Protein AF-A0A920AN54-F1 (afdb_monomer_lite)

Foldseek 3Di:
DDQDDPVVVVVDVCVVVVHPDDYDVDCVLVVLLCCQQQVVLVVVLVVVCVVVVHDALLVLCVDPPSVVVSVCCQQVPRLVVHPDDPVVSVVVNVVSSVCSNPPD

Sequence (104 aa):
MIEAPESLKNEIPAKTCGLNIVFTNNMEPYRTRKVRILNGAHTSLVPVSYLYGIDKVRESLEDQVVGKFIQNAIFEEICPTLDLPEQELKQFSNAVLEDLEIHT

pLDDT: mean 90.11, std 7.39, range [53.25, 97.62]

Secondary structure (DSSP, 8-state):
-EE--HHHHHHS-TTTTT--PPEES--HHHHHHHIIIIIHHHHHHHHHHHHTT---HHHHHHSTTHHHHHHHIIIIIIGGGS-S-HHHHHHHHHHHHHHHHHH-

Radius of gyration: 16.82 Å; chains: 1; bounding box: 33×20×47 Å

Structure (mmCIF, N/CA/C/O backbone):
data_AF-A0A920AN54-F1
#
_entry.id   AF-A0A920AN54-F1
#
loop_
_atom_site.group_PDB
_atom_site.id
_atom_site.type_symbol
_atom_site.label_atom_id
_atom_site.label_alt_id
_atom_site.label_comp_id
_atom_site.label_asym_id
_atom_site.label_entity_id
_atom_site.label_seq_id
_atom_site.pdbx_PDB_ins_code
_atom_site.Cartn_x
_atom_site.Cartn_y
_atom_site.Cartn_z
_atom_site.occupancy
_atom_site.B_iso_or_equiv
_atom_site.auth_seq_id
_atom_site.auth_comp_id
_atom_site.auth_asym_id
_atom_site.auth_atom_id
_atom_site.pdbx_PDB_model_num
ATOM 1 N N . MET A 1 1 ? 2.734 -2.563 -16.581 1.00 83.00 1 MET A N 1
ATOM 2 C CA . MET A 1 1 ? 4.108 -3.056 -16.812 1.00 83.00 1 MET A CA 1
ATOM 3 C C . MET A 1 1 ? 4.026 -4.416 -17.456 1.00 83.00 1 MET A C 1
ATOM 5 O O . MET A 1 1 ? 3.104 -5.153 -17.128 1.00 83.00 1 MET A O 1
ATOM 9 N N . ILE A 1 2 ? 4.937 -4.709 -18.376 1.00 87.00 2 ILE A N 1
ATOM 10 C CA . ILE A 1 2 ? 5.008 -5.995 -19.071 1.00 87.00 2 ILE A CA 1
ATOM 11 C C . ILE A 1 2 ? 6.462 -6.460 -19.030 1.00 87.00 2 ILE A C 1
ATOM 13 O O . ILE A 1 2 ? 7.356 -5.695 -19.395 1.00 87.00 2 ILE A O 1
ATOM 17 N N . GLU A 1 3 ? 6.690 -7.691 -18.575 1.00 88.81 3 GLU A N 1
ATOM 18 C CA . GLU A 1 3 ? 7.977 -8.361 -18.747 1.00 88.81 3 GLU A CA 1
ATOM 19 C C . GLU A 1 3 ? 8.039 -8.956 -20.151 1.00 88.81 3 GLU A C 1
ATOM 21 O O . GLU A 1 3 ? 7.203 -9.789 -20.503 1.00 88.81 3 GLU A O 1
ATOM 26 N N . ALA A 1 4 ? 8.967 -8.480 -20.980 1.00 85.88 4 ALA A N 1
ATOM 27 C CA . ALA A 1 4 ? 9.083 -8.944 -22.356 1.00 85.88 4 ALA A CA 1
ATOM 28 C C . ALA A 1 4 ? 10.480 -8.698 -22.945 1.00 85.88 4 ALA A C 1
ATOM 30 O O . ALA A 1 4 ? 11.140 -7.732 -22.557 1.00 85.88 4 ALA A O 1
ATOM 31 N N . PRO A 1 5 ? 10.902 -9.506 -23.937 1.00 83.69 5 PRO A N 1
ATOM 32 C CA . PRO A 1 5 ? 12.108 -9.246 -24.717 1.00 83.69 5 PRO A CA 1
ATOM 33 C C . PRO A 1 5 ? 12.058 -7.890 -25.435 1.00 83.69 5 PRO A C 1
ATOM 35 O O . PRO A 1 5 ? 10.989 -7.437 -25.852 1.00 83.69 5 PRO A O 1
ATOM 38 N N . GLU A 1 6 ? 13.222 -7.277 -25.677 1.00 78.94 6 GLU A N 1
ATOM 39 C CA . GLU A 1 6 ? 13.311 -5.993 -26.395 1.00 78.94 6 GLU A CA 1
ATOM 40 C C . GLU A 1 6 ? 12.697 -6.036 -27.802 1.00 78.94 6 GLU A C 1
ATOM 42 O O . GLU A 1 6 ? 12.186 -5.021 -28.275 1.00 78.94 6 GLU A O 1
ATOM 47 N N . SER A 1 7 ? 12.684 -7.201 -28.457 1.00 83.12 7 SER A N 1
ATOM 48 C CA . SER A 1 7 ? 12.034 -7.376 -29.760 1.00 83.12 7 SER A CA 1
ATOM 49 C C . SER A 1 7 ? 10.546 -7.017 -29.715 1.00 83.12 7 SER A C 1
ATOM 51 O O . SER A 1 7 ? 10.060 -6.317 -30.602 1.00 83.12 7 SER A O 1
ATOM 53 N N . LEU A 1 8 ? 9.840 -7.384 -28.640 1.00 82.06 8 LEU A N 1
ATOM 54 C CA . LEU A 1 8 ? 8.409 -7.111 -28.494 1.00 82.06 8 LEU A CA 1
ATOM 55 C C . LEU A 1 8 ? 8.120 -5.614 -28.304 1.00 82.06 8 LEU A C 1
ATOM 57 O O . LEU A 1 8 ? 7.081 -5.114 -28.731 1.00 82.06 8 LEU A O 1
ATOM 61 N N . LYS A 1 9 ? 9.059 -4.867 -27.711 1.00 75.94 9 LYS A N 1
ATOM 62 C CA . LYS A 1 9 ? 8.952 -3.408 -27.559 1.00 75.94 9 LYS A CA 1
ATOM 63 C C . LYS A 1 9 ? 8.950 -2.684 -28.910 1.00 75.94 9 LYS A C 1
ATOM 65 O O . LYS A 1 9 ? 8.357 -1.614 -29.013 1.00 75.94 9 LYS A O 1
ATOM 70 N N . ASN A 1 10 ? 9.603 -3.256 -29.923 1.00 79.25 10 ASN A N 1
ATOM 71 C CA . ASN A 1 10 ? 9.622 -2.709 -31.280 1.00 79.25 10 ASN A CA 1
ATOM 72 C C . ASN A 1 10 ? 8.383 -3.125 -32.089 1.00 79.25 10 ASN A C 1
ATOM 74 O O . ASN A 1 10 ? 7.946 -2.372 -32.956 1.00 79.25 10 ASN A O 1
ATOM 78 N N . GLU A 1 11 ? 7.802 -4.291 -31.793 1.00 84.94 11 GLU A N 1
ATOM 79 C CA . GLU A 1 11 ? 6.581 -4.787 -32.444 1.00 84.94 11 GLU A CA 1
ATOM 80 C C . GLU A 1 11 ? 5.306 -4.119 -31.916 1.00 84.94 11 GLU A C 1
ATOM 82 O O . GLU A 1 11 ? 4.347 -3.940 -32.665 1.00 84.94 11 GLU A O 1
ATOM 87 N N . ILE A 1 12 ? 5.288 -3.721 -30.639 1.00 83.19 12 ILE A N 1
ATOM 88 C CA . ILE A 1 12 ? 4.149 -3.041 -30.020 1.00 83.19 12 ILE A CA 1
ATOM 89 C C . ILE A 1 12 ? 4.391 -1.524 -30.046 1.00 83.19 12 ILE A C 1
ATOM 91 O O . ILE A 1 12 ? 5.167 -1.014 -29.232 1.00 83.19 12 ILE A O 1
ATOM 95 N N . PRO A 1 13 ? 3.684 -0.750 -30.892 1.00 81.31 13 PRO A N 1
ATOM 96 C CA . PRO A 1 13 ? 3.859 0.697 -30.998 1.00 81.31 13 PRO A CA 1
ATOM 97 C C . PRO A 1 13 ? 3.153 1.443 -29.848 1.00 81.31 13 PRO A C 1
ATOM 99 O O . PRO A 1 13 ? 2.427 2.409 -30.068 1.00 81.31 13 PRO A O 1
ATOM 102 N N . ALA A 1 14 ? 3.367 1.015 -28.598 1.00 84.12 14 ALA A N 1
ATOM 103 C CA . ALA A 1 14 ? 2.688 1.536 -27.409 1.00 84.12 14 ALA A CA 1
ATOM 104 C C . ALA A 1 14 ? 2.806 3.063 -27.293 1.00 84.12 14 ALA A C 1
ATOM 106 O O . ALA A 1 14 ? 1.816 3.743 -27.037 1.00 84.12 14 ALA A O 1
ATOM 107 N N . LYS A 1 15 ? 4.000 3.608 -27.565 1.00 78.19 15 LYS A N 1
ATOM 108 C CA . LYS A 1 15 ? 4.243 5.059 -27.560 1.00 78.19 15 LYS A CA 1
ATOM 109 C C . LYS A 1 15 ? 3.448 5.790 -28.641 1.00 78.19 15 LYS A C 1
ATOM 111 O O . LYS A 1 15 ? 2.867 6.829 -28.356 1.00 78.19 15 LYS A O 1
ATOM 116 N N . THR A 1 16 ? 3.400 5.247 -29.858 1.00 81.19 16 THR A N 1
ATOM 117 C CA . THR A 1 16 ? 2.655 5.834 -30.984 1.00 81.19 16 THR A CA 1
ATOM 118 C C . THR A 1 16 ? 1.153 5.836 -30.713 1.00 81.19 16 THR A C 1
ATOM 120 O O . THR A 1 16 ? 0.458 6.773 -31.088 1.00 81.19 16 THR A O 1
ATOM 123 N N . CYS A 1 17 ? 0.657 4.816 -30.013 1.00 86.31 17 CYS A N 1
ATOM 124 C CA . CYS A 1 17 ? -0.737 4.720 -29.591 1.00 86.31 17 CYS A CA 1
ATOM 125 C C . CYS A 1 17 ? -1.063 5.548 -28.334 1.00 86.31 17 CYS A C 1
ATOM 127 O O . CYS A 1 17 ? -2.195 5.489 -27.862 1.00 86.31 17 CYS A O 1
ATOM 129 N N . GLY A 1 18 ? -0.101 6.281 -27.759 1.00 86.12 18 GLY A N 1
ATOM 130 C CA . GLY A 1 18 ? -0.303 7.044 -26.522 1.00 86.12 18 GLY A CA 1
ATOM 131 C C . GLY A 1 18 ? -0.524 6.178 -25.274 1.00 86.12 18 GLY A C 1
ATOM 132 O O . GLY A 1 18 ? -1.042 6.662 -24.272 1.00 86.12 18 GLY A O 1
ATOM 133 N N . LEU A 1 19 ? -0.149 4.896 -25.315 1.00 85.94 19 LEU A N 1
ATOM 134 C CA . LEU A 1 19 ? -0.317 3.965 -24.202 1.00 85.94 19 LEU A CA 1
ATOM 135 C C . LEU A 1 19 ? 0.854 4.081 -23.218 1.00 85.94 19 LEU A C 1
ATOM 137 O O . LEU A 1 19 ? 2.020 3.949 -23.596 1.00 85.94 19 LEU A O 1
ATOM 141 N N . ASN A 1 20 ? 0.543 4.244 -21.930 1.00 84.50 20 ASN A N 1
ATOM 142 C CA . ASN A 1 20 ? 1.537 4.281 -20.855 1.00 84.50 20 ASN A CA 1
ATOM 143 C C . ASN A 1 20 ? 1.984 2.861 -20.446 1.00 84.50 20 ASN A C 1
ATOM 145 O O . ASN A 1 20 ? 1.656 2.360 -19.369 1.00 84.50 20 ASN A O 1
ATOM 149 N N . ILE A 1 21 ? 2.696 2.174 -21.344 1.00 85.62 21 ILE A N 1
ATOM 150 C CA . ILE A 1 21 ? 3.231 0.827 -21.107 1.00 85.62 21 ILE A CA 1
ATOM 151 C C . ILE A 1 21 ? 4.723 0.916 -20.789 1.00 85.62 21 ILE A C 1
ATOM 153 O O . ILE A 1 21 ? 5.532 1.342 -21.611 1.00 85.62 21 ILE A O 1
ATOM 157 N N . VAL A 1 22 ? 5.090 0.440 -19.600 1.00 83.56 22 VAL A N 1
ATOM 158 C CA . VAL A 1 22 ? 6.486 0.247 -19.192 1.00 83.56 22 VAL A CA 1
ATOM 159 C C . VAL A 1 22 ? 6.878 -1.211 -19.428 1.00 83.56 22 VAL A C 1
ATOM 161 O O . VAL A 1 22 ? 6.293 -2.114 -18.823 1.00 83.56 22 VAL A O 1
ATOM 164 N N . PHE A 1 23 ? 7.858 -1.428 -20.305 1.00 86.00 23 PHE A N 1
ATOM 165 C CA . PHE A 1 23 ? 8.503 -2.724 -20.517 1.00 86.00 23 PHE A CA 1
ATOM 166 C C . PHE A 1 23 ? 9.679 -2.878 -19.550 1.00 86.00 23 PHE A C 1
ATOM 168 O O . PHE A 1 23 ? 10.451 -1.935 -19.376 1.00 86.00 23 PHE A O 1
ATOM 175 N N . THR A 1 24 ? 9.807 -4.047 -18.929 1.00 84.75 24 THR A N 1
ATOM 176 C CA . THR A 1 24 ? 10.896 -4.384 -18.002 1.00 84.75 24 THR A CA 1
ATOM 177 C C . THR A 1 24 ? 11.460 -5.764 -18.330 1.00 84.75 24 THR A C 1
ATOM 179 O O . THR A 1 24 ? 10.768 -6.592 -18.914 1.00 84.75 24 THR A O 1
ATOM 182 N N . ASN A 1 25 ? 12.702 -6.019 -17.924 1.00 86.38 25 ASN A N 1
ATOM 183 C CA . ASN A 1 25 ? 13.328 -7.341 -18.012 1.00 86.38 25 ASN A CA 1
ATOM 184 C C . ASN A 1 25 ? 13.121 -8.172 -16.733 1.00 86.38 25 ASN A C 1
ATOM 186 O O . ASN A 1 25 ? 13.522 -9.328 -16.686 1.00 86.38 25 ASN A O 1
ATOM 190 N N . ASN A 1 26 ? 12.553 -7.568 -15.684 1.00 86.62 26 ASN A N 1
ATOM 191 C CA . ASN A 1 26 ? 12.204 -8.231 -14.431 1.00 86.62 26 ASN A CA 1
ATOM 192 C C . ASN A 1 26 ? 11.019 -7.501 -13.777 1.00 86.62 26 ASN A C 1
ATOM 194 O O . ASN A 1 26 ? 11.117 -6.317 -13.435 1.00 86.62 26 ASN A O 1
ATOM 198 N N . MET A 1 27 ? 9.891 -8.190 -13.621 1.00 89.44 27 MET A N 1
ATOM 199 C CA . MET A 1 27 ? 8.665 -7.642 -13.039 1.00 89.44 27 MET A CA 1
ATOM 200 C C . MET A 1 27 ? 8.505 -7.938 -11.540 1.00 89.44 27 MET A C 1
ATOM 202 O O . MET A 1 27 ? 7.685 -7.287 -10.885 1.00 89.44 27 MET A O 1
ATOM 206 N N . GLU A 1 28 ? 9.291 -8.854 -10.967 1.00 89.12 28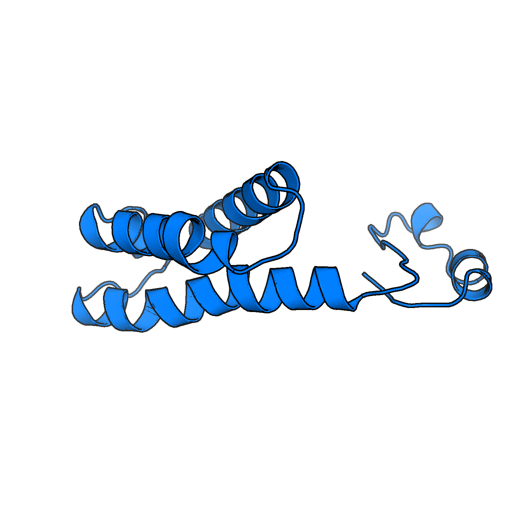 GLU A N 1
ATOM 207 C CA . GLU A 1 28 ? 9.145 -9.269 -9.564 1.00 89.12 28 GLU A CA 1
ATOM 208 C C . GLU A 1 28 ? 9.228 -8.115 -8.548 1.00 89.12 28 GLU A C 1
ATOM 210 O O . GLU A 1 28 ? 8.362 -8.064 -7.667 1.00 89.12 28 GLU A O 1
ATOM 215 N N . PRO A 1 29 ? 10.154 -7.139 -8.658 1.00 85.88 29 PRO A N 1
ATOM 216 C CA . PRO A 1 29 ? 10.213 -6.018 -7.716 1.00 85.88 29 PRO A CA 1
ATOM 217 C C . PRO A 1 29 ? 8.934 -5.169 -7.733 1.00 85.88 29 PRO A C 1
ATOM 219 O O . PRO A 1 29 ? 8.378 -4.833 -6.686 1.00 85.88 29 PRO A O 1
ATOM 222 N N . TYR A 1 30 ? 8.402 -4.890 -8.927 1.00 84.94 30 TYR A N 1
ATOM 223 C CA . TYR A 1 30 ? 7.170 -4.120 -9.105 1.00 84.94 30 TYR A CA 1
ATOM 224 C C . TYR A 1 30 ? 5.943 -4.872 -8.593 1.00 84.94 30 TYR A C 1
ATOM 226 O O . TYR A 1 30 ? 5.074 -4.283 -7.943 1.00 84.94 30 TYR A O 1
ATOM 234 N N . ARG A 1 31 ? 5.873 -6.182 -8.862 1.00 88.50 31 ARG A N 1
ATOM 235 C CA . ARG A 1 31 ? 4.791 -7.039 -8.370 1.00 88.50 31 ARG A CA 1
ATOM 236 C C . ARG A 1 31 ? 4.816 -7.116 -6.850 1.00 88.50 31 ARG A C 1
ATOM 238 O O . ARG A 1 31 ? 3.782 -6.907 -6.223 1.00 88.50 31 ARG A O 1
ATOM 245 N N . THR A 1 32 ? 5.988 -7.362 -6.270 1.00 89.62 32 THR A N 1
ATOM 246 C CA . THR A 1 32 ? 6.179 -7.463 -4.820 1.00 89.62 32 THR A CA 1
ATOM 247 C C . THR A 1 32 ? 5.796 -6.163 -4.127 1.00 89.62 32 THR A C 1
ATOM 249 O O . THR A 1 32 ? 5.015 -6.196 -3.176 1.00 89.62 32 THR A O 1
ATOM 252 N N . ARG A 1 33 ? 6.252 -5.015 -4.648 1.00 92.25 33 ARG A N 1
ATOM 253 C CA . ARG A 1 33 ? 5.868 -3.698 -4.131 1.00 92.25 33 ARG A CA 1
ATOM 254 C C . ARG A 1 33 ? 4.356 -3.490 -4.165 1.00 92.25 33 ARG A C 1
ATOM 256 O O . ARG A 1 33 ? 3.773 -3.145 -3.143 1.00 92.25 33 ARG A O 1
ATOM 263 N N . LYS A 1 34 ? 3.710 -3.731 -5.314 1.00 91.00 34 LYS A N 1
ATOM 264 C CA . LYS A 1 34 ? 2.256 -3.561 -5.454 1.00 91.00 34 LYS A CA 1
ATOM 265 C C . LYS A 1 34 ? 1.492 -4.467 -4.490 1.00 91.00 34 LYS A C 1
ATOM 267 O O . LYS A 1 34 ? 0.616 -3.990 -3.782 1.00 91.00 34 LYS A O 1
ATOM 272 N N . VAL A 1 35 ? 1.814 -5.760 -4.452 1.00 93.31 35 VAL A N 1
ATOM 273 C CA . VAL A 1 35 ? 1.103 -6.722 -3.597 1.00 93.31 35 VAL A CA 1
ATOM 274 C C . VAL A 1 35 ? 1.271 -6.365 -2.124 1.00 93.31 35 VAL A C 1
ATOM 276 O O . VAL A 1 35 ? 0.292 -6.366 -1.388 1.00 93.31 35 VAL A O 1
ATOM 279 N N . ARG A 1 36 ? 2.482 -6.030 -1.679 1.00 94.56 36 ARG A N 1
ATOM 280 C CA . ARG A 1 36 ? 2.711 -5.732 -0.263 1.00 94.56 36 ARG A CA 1
ATOM 281 C C . ARG A 1 36 ? 2.135 -4.385 0.154 1.00 94.56 36 ARG A C 1
ATOM 283 O O . ARG A 1 36 ? 1.482 -4.333 1.183 1.00 94.56 36 ARG A O 1
ATOM 290 N N . ILE A 1 37 ? 2.322 -3.329 -0.637 1.00 95.19 37 ILE A N 1
ATOM 291 C CA . ILE A 1 37 ? 1.868 -1.983 -0.261 1.00 95.19 37 ILE A CA 1
ATOM 292 C C . ILE A 1 37 ? 0.377 -1.814 -0.540 1.00 95.19 37 ILE A C 1
ATOM 294 O O . ILE A 1 37 ? -0.386 -1.627 0.395 1.00 95.19 37 ILE A O 1
ATOM 298 N N . LEU A 1 38 ? -0.069 -1.934 -1.794 1.00 93.62 38 LEU A N 1
ATOM 299 C CA . LEU A 1 38 ? -1.472 -1.682 -2.146 1.00 93.62 38 LEU A CA 1
ATOM 300 C C . LEU A 1 38 ? -2.397 -2.748 -1.550 1.00 93.62 38 LEU A C 1
ATOM 302 O O . LEU A 1 38 ? -3.330 -2.423 -0.818 1.00 93.62 38 LEU A O 1
ATOM 306 N N . ASN A 1 39 ? -2.143 -4.032 -1.828 1.00 93.75 39 ASN A N 1
ATOM 307 C CA . ASN A 1 39 ? -3.051 -5.071 -1.331 1.00 93.75 39 ASN A CA 1
ATOM 308 C C . ASN A 1 39 ? -2.911 -5.250 0.183 1.00 93.75 39 ASN A C 1
ATOM 310 O O . ASN A 1 39 ? -3.912 -5.510 0.851 1.00 93.75 39 ASN A O 1
ATOM 314 N N . GLY A 1 40 ? -1.699 -5.106 0.730 1.00 94.31 40 GLY A N 1
ATOM 315 C CA . GLY A 1 40 ? -1.482 -5.151 2.176 1.00 94.31 40 GLY A CA 1
ATOM 316 C C . GLY A 1 40 ? -2.195 -4.012 2.902 1.00 94.31 40 GLY A C 1
ATOM 317 O O . GLY A 1 40 ? -2.847 -4.272 3.914 1.00 94.31 40 GLY A O 1
ATOM 318 N N . ALA A 1 41 ? -2.172 -2.793 2.349 1.00 94.25 41 ALA A N 1
ATOM 319 C CA . ALA A 1 41 ? -2.929 -1.663 2.877 1.00 94.25 41 ALA A CA 1
ATOM 320 C C . ALA A 1 41 ? -4.435 -1.958 2.890 1.00 94.25 41 ALA A C 1
ATOM 322 O O . ALA A 1 41 ? -5.053 -1.948 3.953 1.00 94.25 41 ALA A O 1
ATOM 323 N N . HIS A 1 42 ? -5.018 -2.321 1.742 1.00 92.06 42 HIS A N 1
ATOM 324 C CA . HIS A 1 42 ? -6.444 -2.656 1.656 1.00 92.06 42 HIS A CA 1
ATOM 325 C C . HIS A 1 42 ? -6.848 -3.783 2.616 1.00 92.06 42 HIS A C 1
ATOM 327 O O . HIS A 1 42 ? -7.841 -3.665 3.332 1.00 92.06 42 HIS A O 1
ATOM 333 N N . THR A 1 43 ? -6.074 -4.871 2.653 1.00 94.38 43 THR A N 1
ATOM 334 C CA . THR A 1 43 ? -6.378 -6.042 3.493 1.00 94.38 43 THR A CA 1
ATOM 335 C C . THR A 1 43 ? -6.339 -5.689 4.979 1.00 94.38 43 THR A C 1
ATOM 337 O O . THR A 1 43 ? -7.155 -6.191 5.746 1.00 94.38 43 THR A O 1
ATOM 340 N N . SER A 1 44 ? -5.419 -4.808 5.382 1.00 95.00 44 SER A N 1
ATOM 341 C CA . SER A 1 44 ? -5.297 -4.349 6.769 1.00 95.00 44 SER A CA 1
ATOM 342 C C . SER A 1 44 ? -6.397 -3.356 7.151 1.00 95.00 44 SER A C 1
ATOM 344 O O . SER A 1 44 ? -6.908 -3.399 8.268 1.00 95.00 44 SER A O 1
ATOM 346 N N . LEU A 1 45 ? -6.781 -2.473 6.225 1.00 95.56 45 LEU A N 1
ATOM 347 C CA . LEU A 1 45 ? -7.734 -1.391 6.465 1.00 95.56 45 LEU A CA 1
ATOM 348 C C . LEU A 1 45 ? -9.165 -1.889 6.690 1.00 95.56 45 LEU A C 1
ATOM 350 O O . LEU A 1 45 ? -9.841 -1.422 7.607 1.00 95.56 45 LEU A O 1
ATOM 354 N N . VAL A 1 46 ? -9.632 -2.818 5.851 1.00 94.19 46 VAL 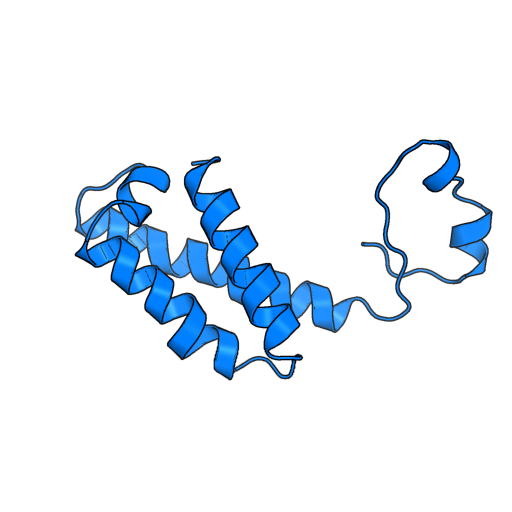A N 1
ATOM 355 C CA . VAL A 1 46 ? -11.035 -3.271 5.825 1.00 94.19 46 VAL A CA 1
ATOM 356 C C . VAL A 1 46 ? -11.539 -3.776 7.186 1.00 94.19 46 VAL A C 1
ATOM 358 O O . VAL A 1 46 ? -12.560 -3.265 7.645 1.00 94.19 46 VAL A O 1
ATOM 361 N N . PRO A 1 47 ? -10.876 -4.727 7.877 1.00 96.44 47 PRO A N 1
ATOM 362 C CA . PRO A 1 47 ? -11.389 -5.23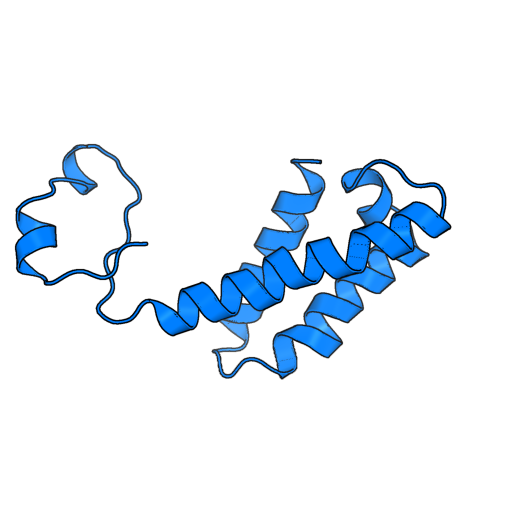3 9.151 1.00 96.44 47 PRO A CA 1
ATOM 363 C C . PRO A 1 47 ? -11.381 -4.170 10.255 1.00 96.44 47 PRO A C 1
ATOM 365 O O . PRO A 1 47 ? -12.303 -4.132 11.065 1.00 96.44 47 PRO A O 1
ATOM 368 N N . VAL A 1 48 ? -10.375 -3.290 10.282 1.00 97.38 48 VAL A N 1
ATOM 369 C CA . VAL A 1 48 ? -10.299 -2.206 11.272 1.00 97.38 48 VAL A CA 1
ATOM 370 C C . VAL A 1 48 ? -11.410 -1.188 11.033 1.00 97.38 48 VAL A C 1
ATOM 372 O O . VAL A 1 48 ? -12.129 -0.850 11.966 1.00 97.38 48 VAL A O 1
ATOM 375 N N . SER A 1 49 ? -11.616 -0.775 9.782 1.00 96.75 49 SER A N 1
ATOM 376 C CA . SER A 1 49 ? -12.699 0.144 9.401 1.00 96.75 49 SER A CA 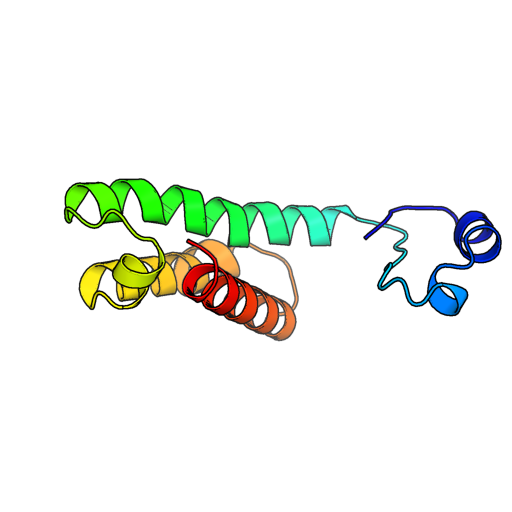1
ATOM 377 C C . SER A 1 49 ? -14.070 -0.420 9.764 1.00 96.75 49 SER A C 1
ATOM 379 O O . SER A 1 49 ? -14.874 0.259 10.397 1.00 96.75 49 SER A O 1
ATOM 381 N N . TYR A 1 50 ? -14.293 -1.701 9.458 1.00 96.44 50 TYR A N 1
ATOM 382 C CA . TYR A 1 50 ? -15.539 -2.393 9.774 1.00 96.44 50 TYR A CA 1
ATOM 383 C C . TYR A 1 50 ? -15.830 -2.413 11.283 1.00 96.44 50 TYR A C 1
ATOM 385 O O . TYR A 1 50 ? -16.958 -2.167 11.701 1.00 96.44 50 TYR A O 1
ATOM 393 N N . LEU A 1 51 ? -14.814 -2.646 12.123 1.00 97.62 51 LEU A N 1
ATOM 394 C CA . LEU A 1 51 ? -14.967 -2.606 13.585 1.00 97.62 51 LEU A CA 1
ATOM 395 C C . LEU A 1 51 ? -15.254 -1.200 14.128 1.00 97.62 51 LEU A C 1
ATOM 397 O O . LEU A 1 51 ? -15.876 -1.074 15.182 1.00 97.62 51 LEU A O 1
ATOM 401 N N . TYR A 1 52 ? -14.830 -0.161 13.411 1.00 96.81 52 TYR A N 1
ATOM 402 C CA . TYR A 1 52 ? -15.155 1.235 13.707 1.00 96.81 52 TYR A CA 1
ATOM 403 C C . TYR A 1 52 ? -16.496 1.682 13.100 1.00 96.81 52 TYR A C 1
ATOM 405 O O . TYR A 1 52 ? -16.906 2.822 13.307 1.00 96.81 52 TYR A O 1
ATOM 413 N N . GLY A 1 53 ? -17.205 0.793 12.395 1.00 97.00 53 GLY A N 1
ATOM 414 C CA . GLY A 1 53 ? -18.479 1.102 11.746 1.00 97.00 53 GLY A CA 1
ATOM 415 C C . GLY A 1 53 ? -18.342 2.021 10.531 1.00 97.00 53 GLY A C 1
ATOM 416 O O . GLY A 1 53 ? -19.289 2.734 10.208 1.00 97.00 53 GLY A O 1
ATOM 417 N N . ILE A 1 54 ? -17.169 2.032 9.889 1.00 96.56 54 ILE A N 1
ATOM 418 C CA . ILE A 1 54 ? -16.884 2.837 8.701 1.00 96.56 54 ILE A CA 1
ATOM 419 C C . ILE A 1 54 ? -16.955 1.940 7.464 1.00 96.56 54 ILE A C 1
ATOM 421 O O . ILE A 1 54 ? -16.181 0.990 7.325 1.00 96.56 54 ILE A O 1
ATOM 425 N N . ASP A 1 55 ? -17.871 2.268 6.553 1.00 93.56 55 ASP A N 1
ATOM 426 C CA . ASP A 1 55 ? -18.146 1.468 5.353 1.00 93.56 55 ASP A CA 1
ATOM 427 C C . ASP A 1 55 ? -17.404 1.966 4.102 1.00 93.56 55 ASP A C 1
ATOM 429 O O . ASP A 1 55 ? -17.313 1.241 3.106 1.00 93.56 55 ASP A O 1
ATOM 433 N N . LYS A 1 56 ? -16.909 3.210 4.113 1.00 92.62 56 LYS A N 1
ATOM 434 C CA . LYS A 1 56 ? -16.232 3.844 2.972 1.00 92.62 56 LYS A CA 1
ATOM 435 C C . LYS A 1 56 ? -14.747 3.985 3.233 1.00 92.62 56 LYS A C 1
ATOM 437 O O . LYS A 1 56 ? -14.346 4.486 4.277 1.00 92.62 56 LYS A O 1
ATOM 442 N N . VAL A 1 57 ? -13.931 3.607 2.253 1.00 92.25 57 VAL A N 1
ATOM 443 C CA . VAL A 1 57 ? -12.469 3.667 2.392 1.00 92.25 57 VAL A CA 1
ATOM 444 C C . VAL A 1 57 ? -12.013 5.104 2.591 1.00 92.25 57 VAL A C 1
ATOM 446 O O . VAL A 1 57 ? -11.211 5.357 3.485 1.00 92.25 57 VAL A O 1
ATOM 449 N N . ARG A 1 58 ? -12.572 6.050 1.830 1.00 92.75 58 ARG A N 1
ATOM 450 C CA . ARG A 1 58 ? -12.293 7.476 2.012 1.00 92.75 58 ARG A CA 1
ATOM 451 C C . ARG A 1 58 ? -12.538 7.950 3.447 1.00 92.75 58 ARG A C 1
ATOM 453 O O . ARG A 1 58 ? -11.684 8.607 4.028 1.00 92.75 58 ARG A O 1
ATOM 460 N N . GLU A 1 59 ? -13.673 7.576 4.035 1.00 94.69 59 GLU A N 1
ATOM 461 C CA . GLU A 1 59 ? -14.008 7.939 5.420 1.00 94.69 59 GLU A CA 1
ATOM 462 C C . GLU A 1 59 ? -13.035 7.293 6.415 1.00 94.69 59 GLU A C 1
ATOM 464 O O . GLU A 1 59 ? -12.646 7.924 7.394 1.00 94.69 59 GLU A O 1
ATOM 469 N N . SER A 1 60 ? -12.569 6.071 6.140 1.00 95.25 60 SER A N 1
ATOM 470 C CA . SER A 1 60 ? -11.559 5.408 6.966 1.00 95.25 60 SER A CA 1
ATOM 471 C C . SER A 1 60 ? -10.212 6.126 6.952 1.00 95.25 60 SER A C 1
ATOM 473 O O . SER A 1 60 ? -9.496 6.086 7.950 1.00 95.25 60 SER A O 1
ATOM 475 N N . LEU A 1 61 ? -9.844 6.754 5.832 1.00 93.81 61 LEU A N 1
ATOM 476 C CA . LEU A 1 61 ? -8.621 7.554 5.733 1.00 93.81 61 LEU A CA 1
ATOM 477 C C . LEU A 1 61 ? -8.755 8.913 6.426 1.00 93.81 61 LEU A C 1
ATOM 479 O O . LEU A 1 61 ? -7.781 9.401 6.999 1.00 93.81 61 LEU A O 1
ATOM 483 N N . GLU A 1 62 ? -9.951 9.503 6.389 1.00 93.94 62 GLU A N 1
ATOM 484 C CA . GLU A 1 62 ? -10.278 10.768 7.058 1.00 93.94 62 GLU A CA 1
ATOM 485 C C . GLU A 1 62 ? -10.445 10.599 8.585 1.00 93.94 62 GLU A C 1
ATOM 487 O O . GLU A 1 62 ? -10.274 11.564 9.336 1.00 93.94 62 GLU A O 1
ATOM 492 N N . ASP A 1 63 ? -10.741 9.386 9.066 1.00 96.56 63 ASP A N 1
ATOM 493 C CA . ASP A 1 63 ? -10.847 9.081 10.494 1.00 96.56 63 ASP A CA 1
ATOM 494 C C . ASP A 1 63 ? -9.491 9.179 11.215 1.00 96.56 63 ASP A C 1
ATOM 496 O O . ASP A 1 63 ? -8.465 8.645 10.787 1.00 96.56 63 ASP A O 1
ATOM 500 N N . GLN A 1 64 ? -9.487 9.829 12.381 1.00 96.31 64 GLN A N 1
ATOM 501 C CA . GLN A 1 64 ? -8.263 10.119 13.129 1.00 96.31 64 GLN A CA 1
ATOM 502 C C . GLN A 1 64 ? -7.531 8.856 13.613 1.00 96.31 64 GLN A C 1
ATOM 504 O O . GLN A 1 64 ? -6.304 8.869 13.758 1.00 96.31 64 GLN A O 1
ATOM 509 N N . VAL A 1 65 ? -8.262 7.782 13.916 1.00 97.44 65 VAL A N 1
ATOM 510 C CA . VAL A 1 65 ? -7.687 6.544 14.445 1.00 97.44 65 VAL A CA 1
ATOM 511 C C . VAL A 1 65 ? -7.370 5.584 13.309 1.00 97.44 65 VAL A C 1
ATOM 513 O O . VAL A 1 65 ? -6.23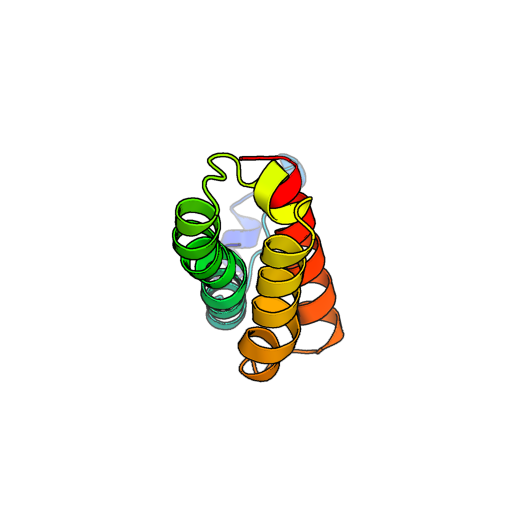9 5.102 13.220 1.00 97.44 65 VAL A O 1
ATOM 516 N N . VAL A 1 66 ? -8.335 5.332 12.426 1.00 97.50 66 VAL A N 1
ATOM 517 C CA . VAL A 1 66 ? -8.196 4.381 11.318 1.00 97.50 66 VAL A CA 1
ATOM 518 C C . VAL A 1 66 ? -7.225 4.908 10.258 1.00 97.50 66 VAL A C 1
ATOM 520 O O . VAL A 1 66 ? -6.345 4.163 9.816 1.00 97.50 66 VAL A O 1
ATOM 523 N N . GLY A 1 67 ? -7.280 6.203 9.938 1.00 96.31 67 GLY A N 1
ATOM 524 C CA . GLY A 1 67 ? -6.350 6.859 9.019 1.00 96.31 67 GLY A CA 1
ATOM 525 C C . GLY A 1 67 ? -4.911 6.807 9.532 1.00 96.31 67 GLY A C 1
ATOM 526 O O . GLY A 1 67 ? -3.980 6.456 8.804 1.00 96.31 67 GLY A O 1
ATOM 527 N N . LYS A 1 68 ? -4.709 7.048 10.834 1.00 97.19 68 LYS A N 1
ATOM 528 C CA . LYS A 1 68 ? -3.386 6.901 11.459 1.00 97.19 68 LYS A CA 1
ATOM 529 C C . LYS A 1 68 ? -2.911 5.448 11.472 1.00 97.19 68 LYS A C 1
ATOM 531 O O . LYS A 1 68 ? -1.732 5.191 11.238 1.00 97.19 68 LYS A O 1
ATOM 536 N N . PHE A 1 69 ? -3.810 4.502 11.738 1.00 97.50 69 PHE A N 1
ATOM 537 C CA . PHE A 1 69 ? -3.495 3.076 11.695 1.00 97.50 69 PHE A CA 1
ATOM 538 C C . PHE A 1 69 ? -2.956 2.669 10.321 1.00 97.50 69 PHE A C 1
ATOM 540 O O . PHE A 1 69 ? -1.897 2.046 10.253 1.00 97.50 69 PHE A O 1
ATOM 547 N N . ILE A 1 70 ? -3.630 3.046 9.231 1.00 96.56 70 ILE A N 1
ATOM 548 C CA . ILE A 1 70 ? -3.207 2.629 7.891 1.00 96.56 70 ILE A CA 1
ATOM 549 C C . ILE A 1 70 ? -1.930 3.332 7.428 1.00 96.56 70 ILE A C 1
ATOM 551 O O . ILE A 1 70 ? -1.081 2.686 6.815 1.00 96.56 70 ILE A O 1
ATOM 555 N N . GLN A 1 71 ? -1.731 4.606 7.785 1.00 96.50 71 GLN A N 1
ATOM 556 C CA . GLN A 1 71 ? -0.458 5.290 7.534 1.00 96.50 71 GLN A CA 1
ATOM 557 C C . GLN A 1 71 ? 0.698 4.572 8.238 1.00 96.50 71 GLN A C 1
ATOM 559 O O . GLN A 1 71 ? 1.704 4.262 7.602 1.00 96.50 71 GLN A O 1
ATOM 564 N N . ASN A 1 72 ? 0.533 4.225 9.517 1.00 97.56 72 ASN A N 1
ATOM 565 C CA . ASN A 1 72 ? 1.545 3.476 10.259 1.00 97.56 72 ASN A CA 1
ATOM 566 C C . ASN A 1 72 ? 1.777 2.085 9.654 1.00 97.56 72 ASN A C 1
ATOM 568 O O . ASN A 1 72 ? 2.920 1.688 9.452 1.00 97.56 72 ASN A O 1
ATOM 572 N N . ALA A 1 73 ? 0.714 1.355 9.309 1.00 96.94 73 ALA A N 1
ATOM 573 C CA . ALA A 1 73 ? 0.838 0.039 8.688 1.00 96.94 73 ALA A CA 1
ATOM 574 C C . ALA A 1 73 ? 1.635 0.105 7.373 1.00 96.94 73 ALA A C 1
ATOM 576 O O . ALA A 1 73 ? 2.479 -0.748 7.109 1.00 96.94 73 ALA A O 1
ATOM 577 N N . ILE A 1 74 ? 1.419 1.133 6.550 1.00 96.50 74 ILE A N 1
ATOM 578 C CA . ILE A 1 74 ? 2.159 1.303 5.298 1.00 96.50 74 ILE A CA 1
ATOM 579 C C . ILE A 1 74 ? 3.618 1.690 5.561 1.00 96.50 74 ILE A C 1
ATOM 581 O O . ILE A 1 74 ? 4.518 1.034 5.031 1.00 96.50 74 ILE A O 1
ATOM 585 N N . PHE A 1 75 ? 3.865 2.748 6.335 1.00 96.56 75 PHE A N 1
ATOM 586 C CA . PHE A 1 75 ? 5.194 3.361 6.433 1.00 96.56 75 PHE A CA 1
ATOM 587 C C . PHE A 1 75 ? 6.106 2.728 7.483 1.00 96.56 75 PHE A C 1
ATOM 589 O O . PHE A 1 75 ? 7.305 2.633 7.237 1.00 96.56 75 PHE A O 1
ATOM 596 N N . GLU A 1 76 ? 5.552 2.260 8.599 1.00 96.56 76 GLU A N 1
ATOM 597 C CA . GLU A 1 76 ? 6.325 1.721 9.724 1.00 96.56 76 GLU A CA 1
ATOM 598 C C . GLU A 1 76 ? 6.398 0.188 9.709 1.00 96.56 76 GLU A C 1
ATOM 600 O O . GLU A 1 76 ? 7.357 -0.379 10.222 1.00 96.56 76 GLU A O 1
ATOM 605 N N . GLU A 1 77 ? 5.432 -0.498 9.086 1.00 96.19 77 GLU A N 1
ATOM 606 C CA . GLU A 1 77 ? 5.387 -1.971 9.079 1.00 96.19 77 GLU A CA 1
ATOM 607 C C . GLU A 1 77 ? 5.679 -2.563 7.693 1.00 96.19 77 GLU A C 1
ATOM 609 O O . GLU A 1 77 ? 6.546 -3.422 7.549 1.00 96.19 77 GLU A O 1
ATOM 614 N N . ILE A 1 78 ? 4.994 -2.115 6.635 1.00 95.31 78 ILE A N 1
ATOM 615 C CA . ILE A 1 78 ? 5.132 -2.720 5.299 1.00 95.31 78 ILE A CA 1
ATOM 616 C C . ILE A 1 78 ? 6.406 -2.245 4.594 1.00 95.31 78 ILE A C 1
ATOM 618 O O . ILE A 1 78 ? 7.203 -3.080 4.153 1.00 95.31 78 ILE A O 1
ATOM 622 N N . CYS A 1 79 ? 6.600 -0.927 4.457 1.00 95.00 79 CYS A N 1
ATOM 623 C CA . CYS A 1 79 ? 7.731 -0.354 3.719 1.00 95.00 79 CYS A CA 1
ATOM 624 C C . CYS A 1 79 ? 9.098 -0.854 4.218 1.00 95.00 79 CYS A C 1
ATOM 626 O O . CYS A 1 79 ? 9.906 -1.232 3.369 1.00 95.00 79 CYS A O 1
ATOM 628 N N . PRO A 1 80 ? 9.365 -0.960 5.536 1.00 94.75 80 PRO A N 1
ATOM 629 C CA . PRO A 1 80 ? 10.665 -1.420 6.031 1.00 94.75 80 PRO A CA 1
ATOM 630 C C . PRO A 1 80 ? 10.999 -2.879 5.689 1.00 94.75 80 PRO A C 1
ATOM 632 O O . PRO A 1 80 ? 12.154 -3.283 5.788 1.00 94.75 80 PRO A O 1
ATOM 635 N N . THR A 1 81 ? 10.017 -3.684 5.264 1.00 94.06 81 THR A N 1
ATOM 636 C CA . THR A 1 81 ? 10.229 -5.089 4.860 1.00 94.06 81 THR A CA 1
ATOM 637 C C . THR A 1 81 ? 10.591 -5.260 3.383 1.00 94.06 81 THR A C 1
ATOM 639 O O . THR A 1 81 ? 10.778 -6.391 2.918 1.00 94.06 81 THR A O 1
ATOM 642 N N . LEU A 1 82 ? 10.613 -4.165 2.618 1.00 92.19 82 LEU A N 1
ATOM 643 C CA . LEU A 1 82 ? 10.865 -4.160 1.183 1.00 92.19 82 LEU A CA 1
ATOM 644 C C . LEU A 1 82 ? 12.295 -3.709 0.899 1.00 92.19 82 LEU A C 1
ATOM 646 O O . LEU A 1 82 ? 12.689 -2.605 1.257 1.00 92.19 82 LEU A O 1
ATOM 650 N N . ASP A 1 83 ? 13.042 -4.544 0.180 1.00 89.88 83 ASP A N 1
ATOM 651 C CA . ASP A 1 83 ? 14.384 -4.215 -0.303 1.00 89.88 83 ASP A CA 1
ATOM 652 C C . ASP A 1 83 ? 14.298 -3.373 -1.589 1.00 89.88 83 ASP A C 1
ATOM 654 O O . ASP A 1 83 ? 14.510 -3.854 -2.703 1.00 89.88 83 ASP A O 1
ATOM 658 N N . LEU A 1 84 ? 13.846 -2.125 -1.442 1.00 87.62 84 LEU A N 1
ATOM 659 C CA . LEU A 1 84 ? 13.670 -1.153 -2.522 1.00 87.62 84 LEU A CA 1
ATOM 660 C C . LEU A 1 84 ? 14.124 0.245 -2.072 1.00 87.62 84 LEU A C 1
ATOM 662 O O . LEU A 1 84 ? 14.100 0.540 -0.876 1.00 87.62 84 LEU A O 1
ATOM 666 N N . PRO A 1 85 ? 14.496 1.141 -3.007 1.00 91.12 85 PRO A N 1
ATOM 667 C CA . PRO A 1 85 ? 14.889 2.503 -2.665 1.00 91.12 85 PRO A CA 1
ATOM 668 C C . PRO A 1 85 ? 13.804 3.240 -1.871 1.00 91.12 85 PRO A C 1
ATOM 670 O O . PRO A 1 85 ? 12.648 3.307 -2.292 1.00 91.12 85 PRO A O 1
ATOM 673 N N . GLU A 1 86 ? 14.190 3.865 -0.758 1.00 89.94 86 GLU A N 1
ATOM 674 C CA . GLU A 1 86 ? 13.267 4.556 0.155 1.00 89.94 86 GLU A CA 1
ATOM 675 C C . GLU A 1 86 ? 12.400 5.601 -0.564 1.00 89.94 86 GLU A C 1
ATOM 677 O O . GLU A 1 86 ? 11.199 5.706 -0.321 1.00 89.94 86 GLU A O 1
ATOM 682 N N . GLN A 1 87 ? 12.991 6.356 -1.494 1.00 91.69 87 GLN A N 1
ATOM 683 C CA . GLN A 1 87 ? 12.265 7.360 -2.268 1.00 91.69 87 GLN A CA 1
ATOM 684 C C . GLN A 1 87 ? 11.174 6.735 -3.151 1.00 91.69 87 GLN A C 1
ATOM 686 O O . GLN A 1 87 ? 10.084 7.295 -3.259 1.00 91.69 87 GLN A O 1
ATOM 691 N N . GLU A 1 88 ? 11.442 5.573 -3.749 1.00 89.69 88 GLU A N 1
ATOM 692 C CA . GLU A 1 88 ? 10.482 4.856 -4.590 1.00 89.69 88 GLU A CA 1
ATOM 693 C C . GLU A 1 88 ? 9.346 4.261 -3.749 1.00 89.69 88 GLU A C 1
ATOM 695 O O . GLU A 1 88 ? 8.179 4.340 -4.138 1.00 89.69 88 GLU A O 1
ATOM 700 N N . LEU A 1 89 ? 9.674 3.725 -2.568 1.00 93.06 89 LEU A N 1
ATOM 701 C CA . LEU A 1 89 ? 8.687 3.258 -1.597 1.00 93.06 89 LEU A CA 1
ATOM 702 C C . LEU A 1 89 ? 7.780 4.402 -1.141 1.00 93.06 89 LEU A C 1
ATOM 704 O O . LEU A 1 89 ? 6.564 4.272 -1.227 1.00 93.06 89 LEU A O 1
ATOM 708 N N . LYS A 1 90 ? 8.345 5.551 -0.747 1.00 93.62 90 LYS A N 1
ATOM 709 C CA . LYS A 1 90 ? 7.564 6.728 -0.332 1.00 93.62 90 LYS A CA 1
ATOM 710 C C . LYS A 1 90 ? 6.652 7.241 -1.441 1.00 93.62 90 LYS A C 1
ATOM 712 O O . LYS A 1 90 ? 5.479 7.494 -1.189 1.00 93.62 90 LYS A O 1
ATOM 717 N N . GLN A 1 91 ? 7.166 7.373 -2.663 1.00 94.06 91 GLN A N 1
ATOM 718 C CA . GLN A 1 91 ? 6.364 7.821 -3.805 1.00 94.06 91 GLN A CA 1
ATOM 719 C C . GLN A 1 91 ? 5.194 6.876 -4.083 1.00 94.06 91 GLN A C 1
ATOM 721 O O . GLN A 1 91 ? 4.067 7.334 -4.245 1.00 94.06 91 GLN A O 1
ATOM 726 N N . PHE A 1 92 ? 5.445 5.565 -4.104 1.00 93.44 92 PHE A N 1
ATOM 727 C CA . PHE A 1 92 ? 4.395 4.587 -4.368 1.00 93.44 92 PHE A CA 1
ATOM 728 C C . PHE A 1 92 ? 3.375 4.507 -3.226 1.00 93.44 92 PHE A C 1
ATOM 730 O O . PHE A 1 92 ? 2.182 4.457 -3.490 1.00 93.44 92 PHE A O 1
ATOM 737 N N . SER A 1 93 ? 3.822 4.534 -1.970 1.00 95.56 93 SER A N 1
ATOM 738 C CA . SER A 1 93 ? 2.943 4.529 -0.795 1.00 95.56 93 SER A CA 1
ATOM 739 C C . SER A 1 93 ? 2.040 5.759 -0.733 1.00 95.56 93 SER A C 1
ATOM 741 O O . SER A 1 93 ? 0.855 5.621 -0.447 1.00 95.56 93 SER A O 1
ATOM 743 N N . ASN A 1 94 ? 2.564 6.944 -1.059 1.00 95.25 94 ASN A N 1
ATOM 744 C CA . ASN A 1 94 ? 1.752 8.159 -1.151 1.00 95.25 94 ASN A CA 1
ATOM 745 C C . ASN A 1 94 ? 0.716 8.063 -2.276 1.00 95.25 94 ASN A C 1
ATOM 747 O O . ASN A 1 94 ? -0.440 8.400 -2.052 1.00 95.25 94 ASN A O 1
ATOM 751 N N . ALA A 1 95 ? 1.101 7.545 -3.448 1.00 93.69 95 ALA A N 1
ATOM 752 C CA . ALA A 1 95 ? 0.157 7.324 -4.544 1.00 93.69 95 ALA A CA 1
ATOM 753 C C . ALA A 1 95 ? -0.939 6.310 -4.170 1.00 93.69 95 ALA A C 1
ATOM 755 O O . ALA A 1 95 ? -2.092 6.497 -4.526 1.00 93.69 95 ALA A O 1
ATOM 756 N N . VAL A 1 96 ? -0.603 5.258 -3.412 1.00 92.25 96 VAL A N 1
ATOM 757 C CA . VAL A 1 96 ? -1.591 4.295 -2.898 1.00 92.25 96 VAL A CA 1
ATOM 758 C C . VAL A 1 96 ? -2.570 4.958 -1.932 1.00 92.25 96 VAL A C 1
ATOM 760 O O . VAL A 1 96 ? -3.760 4.674 -2.006 1.00 92.25 96 VAL A O 1
ATOM 763 N N . LEU A 1 97 ? -2.096 5.825 -1.033 1.00 91.75 97 LEU A N 1
ATOM 764 C CA . LEU A 1 97 ? -2.977 6.575 -0.133 1.00 91.75 97 LEU A CA 1
ATOM 765 C C . LEU A 1 97 ? -3.909 7.512 -0.908 1.00 91.75 97 LEU A C 1
ATOM 767 O O . LEU A 1 97 ? -5.106 7.506 -0.65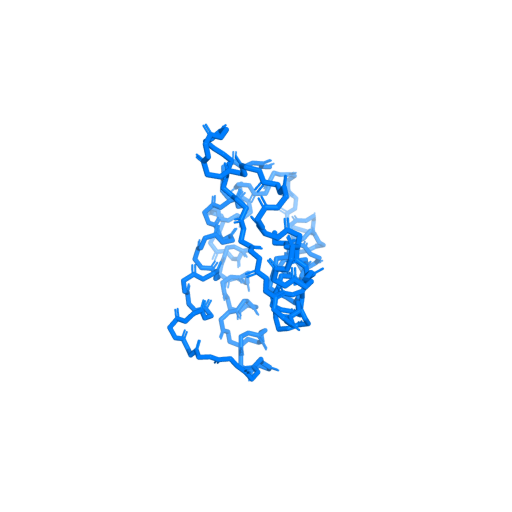1 1.00 91.75 97 LEU A O 1
ATOM 771 N N . GLU A 1 98 ? -3.389 8.239 -1.895 1.00 90.19 98 GLU A N 1
ATOM 772 C CA . GLU A 1 98 ? -4.192 9.107 -2.765 1.00 90.19 98 GLU A CA 1
ATOM 773 C C . GLU A 1 98 ? -5.234 8.306 -3.570 1.00 90.19 98 GLU A C 1
ATOM 775 O O . GLU A 1 98 ? -6.409 8.666 -3.608 1.00 90.19 98 GLU A O 1
ATOM 780 N N . ASP A 1 99 ? -4.849 7.163 -4.147 1.00 87.75 99 ASP A N 1
ATOM 781 C CA . ASP A 1 99 ? -5.774 6.276 -4.866 1.00 87.75 99 ASP A CA 1
ATOM 782 C C . ASP A 1 99 ? -6.897 5.756 -3.947 1.00 87.75 99 ASP A C 1
ATOM 784 O O . ASP A 1 99 ? -8.062 5.686 -4.355 1.00 87.75 99 ASP A O 1
ATOM 788 N N . LEU A 1 100 ? -6.564 5.407 -2.700 1.00 83.19 100 LEU A N 1
ATOM 789 C CA . LEU A 1 100 ? -7.531 4.967 -1.692 1.00 83.19 100 LEU A CA 1
ATOM 790 C C . LEU A 1 100 ? -8.522 6.084 -1.315 1.00 83.19 100 LEU A C 1
ATOM 792 O O . LEU A 1 100 ? -9.692 5.784 -1.076 1.00 83.19 100 LEU A O 1
ATOM 796 N N . GLU A 1 101 ? -8.093 7.351 -1.298 1.00 76.75 101 GLU A N 1
ATOM 797 C CA . GLU A 1 101 ? -8.967 8.509 -1.037 1.00 76.75 101 GLU A CA 1
ATOM 798 C C . GLU A 1 101 ? -9.975 8.757 -2.169 1.00 76.75 101 GLU A C 1
ATOM 800 O O . GLU A 1 101 ? -11.092 9.218 -1.919 1.00 76.75 101 GLU A O 1
ATOM 805 N N . ILE A 1 102 ? -9.595 8.472 -3.419 1.00 71.25 102 ILE A N 1
ATOM 806 C CA . ILE A 1 102 ? -10.377 8.854 -4.604 1.00 71.25 102 ILE A CA 1
ATOM 807 C C . ILE A 1 102 ? -11.367 7.753 -5.037 1.00 71.25 102 ILE A C 1
ATOM 809 O O . ILE A 1 102 ? -12.398 8.065 -5.644 1.00 71.25 102 ILE A O 1
ATOM 813 N N . HIS A 1 103 ? -11.091 6.470 -4.767 1.00 61.97 103 HIS A N 1
ATOM 814 C CA . HIS A 1 103 ? -11.758 5.363 -5.476 1.00 61.97 103 HIS A CA 1
ATOM 815 C C . HIS A 1 103 ? -12.587 4.355 -4.658 1.00 61.97 103 HIS A C 1
ATOM 817 O O . HIS A 1 103 ? -13.088 3.400 -5.259 1.00 61.97 103 HIS A O 1
ATOM 823 N N . THR A 1 104 ? -12.850 4.567 -3.362 1.00 53.25 104 THR A N 1
ATOM 824 C CA . THR A 1 104 ? -13.692 3.655 -2.545 1.00 53.25 104 THR A CA 1
ATOM 825 C C . THR A 1 104 ? -14.294 4.311 -1.302 1.00 53.25 104 THR A C 1
ATOM 827 O O . THR A 1 104 ? -15.302 3.776 -0.786 1.00 53.25 104 THR A O 1
#